Protein AF-A0A0B1SN40-F1 (afdb_monomer_lite)

pLDDT: mean 86.02, std 10.76, range [35.97, 96.56]

Radius of gyration: 34.81 Å; chains: 1; bounding box: 72×41×92 Å

Secondary structure (DSSP, 8-state):
----TTPPP-BTSSSB-SPPSS-----SS-TT----GGGGTEETTTTEESS-SS---EEE-TTT--EEEHHHHHHHHT-GGGG-GGG-HHHHHHHHHHHHTT-PPPPHHHHHHHHHHHH-HHHHHHHHHHHHHHHHHHHHHHHHHHHTT--S--HHHHHHHHHHHHHHHHHHTTS---

Foldseek 3Di:
DDDDPQDDDCACACVHNHHDPPDHDDDNDDPSDDDDLVNVQFAAPVRDHPPDPDPFDWDQDPPVRGIHGPCSVCVVVVNNVVVDPVPDPVVVVVVVCVVCVPPDDPDPVRVLVVLCVPPNNVVSVVVVVVVVVLVVLVVVLVVVCVVVVPPDDDPVSVVVSVVVVVVVVVVVVVPPDD

InterPro domains:
  IPR011011 Zinc finger, FYVE/PHD-type [SSF57903] (29-73)
  IPR013083 Zinc finger, RING/FYVE/PHD-type [G3DSA:3.30.40.10] (37-109)
  IPR040204 E3 ubiquitin-protein ligase UBR7 [PTHR13513] (3-72)

Structure (mmCIF, N/CA/C/O backbone):
data_AF-A0A0B1SN40-F1
#
_entry.id   AF-A0A0B1SN40-F1
#
loop_
_atom_site.group_PDB
_atom_site.id
_atom_site.type_symbol
_atom_site.label_atom_id
_atom_site.label_alt_id
_atom_site.label_comp_id
_atom_site.label_asym_id
_atom_site.label_entity_id
_atom_site.label_seq_id
_atom_site.pdbx_PDB_ins_code
_atom_site.Cartn_x
_atom_site.Cartn_y
_atom_site.Cartn_z
_atom_site.occupancy
_atom_site.B_iso_or_equiv
_atom_site.auth_seq_id
_atom_site.auth_comp_id
_atom_site.auth_asym_id
_atom_site.auth_atom_id
_atom_site.pdbx_PDB_model_num
ATOM 1 N N . LEU A 1 1 ? 23.550 9.547 -16.182 1.00 45.66 1 LEU A N 1
ATOM 2 C CA . LEU A 1 1 ? 23.534 8.940 -17.536 1.00 45.66 1 LEU A CA 1
ATOM 3 C C . LEU A 1 1 ? 23.735 7.441 -17.392 1.00 45.66 1 LEU A C 1
ATOM 5 O O . LEU A 1 1 ? 24.836 7.011 -17.063 1.00 45.66 1 LEU A O 1
ATOM 9 N N . ALA A 1 2 ? 22.665 6.661 -17.547 1.00 51.97 2 ALA A N 1
ATOM 10 C CA . ALA A 1 2 ? 22.753 5.207 -17.505 1.00 51.97 2 ALA A CA 1
ATOM 11 C C . ALA A 1 2 ? 23.696 4.712 -18.607 1.00 51.97 2 ALA A C 1
ATOM 13 O O . ALA A 1 2 ? 23.505 5.025 -19.782 1.00 51.97 2 ALA A O 1
ATOM 14 N N . LYS A 1 3 ? 24.737 3.969 -18.228 1.00 60.66 3 LYS A N 1
ATOM 15 C CA . LYS A 1 3 ? 25.633 3.333 -19.193 1.00 60.66 3 LYS A CA 1
ATOM 16 C C . LYS A 1 3 ? 24.901 2.132 -19.785 1.00 60.66 3 LYS A C 1
ATOM 18 O O . LYS A 1 3 ? 24.692 1.154 -19.073 1.00 60.66 3 LYS A O 1
ATOM 23 N N . LYS A 1 4 ? 24.531 2.203 -21.066 1.00 72.06 4 LYS A N 1
ATOM 24 C CA . LYS A 1 4 ? 24.104 1.014 -21.810 1.00 72.06 4 LYS A CA 1
ATOM 25 C C . LYS A 1 4 ? 25.295 0.089 -22.005 1.00 72.06 4 LYS A C 1
ATOM 27 O O . LYS A 1 4 ? 26.310 0.527 -22.548 1.00 72.06 4 LYS A O 1
ATOM 32 N N . ARG A 1 5 ? 25.207 -1.158 -21.541 1.00 74.69 5 ARG A N 1
ATOM 33 C CA . ARG A 1 5 ? 26.370 -2.063 -21.465 1.00 74.69 5 ARG A CA 1
ATOM 34 C C . ARG A 1 5 ? 26.818 -2.557 -22.840 1.00 74.69 5 ARG A C 1
ATOM 36 O O . ARG A 1 5 ? 27.999 -2.824 -23.024 1.00 74.69 5 ARG A O 1
ATOM 43 N N . ALA A 1 6 ? 25.891 -2.634 -23.794 1.00 79.06 6 ALA A N 1
ATOM 44 C CA . ALA A 1 6 ? 26.128 -3.131 -25.151 1.00 79.06 6 ALA A 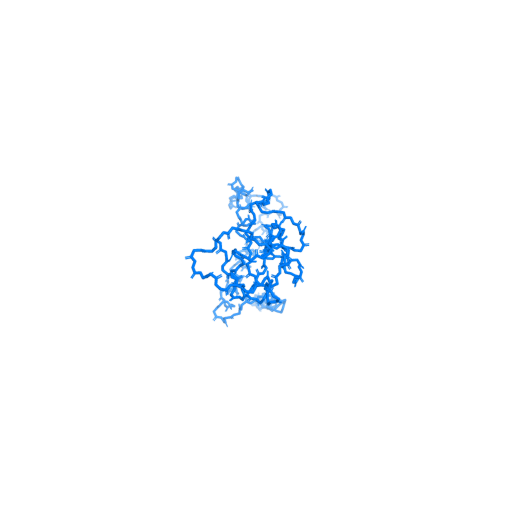CA 1
ATOM 45 C C . ALA A 1 6 ? 26.132 -2.029 -26.233 1.00 79.06 6 ALA A C 1
ATOM 47 O O . ALA A 1 6 ? 26.055 -2.331 -27.418 1.00 79.06 6 ALA A O 1
ATOM 48 N N . CYS A 1 7 ? 26.211 -0.748 -25.855 1.00 84.75 7 CYS A N 1
ATOM 49 C CA . CYS A 1 7 ? 26.265 0.352 -26.820 1.00 84.75 7 CYS A CA 1
ATOM 50 C C . CYS A 1 7 ? 27.720 0.725 -27.132 1.00 84.75 7 CYS A C 1
ATOM 52 O O . CYS A 1 7 ? 28.474 1.086 -26.225 1.00 84.75 7 CYS A O 1
ATOM 54 N N . ARG A 1 8 ? 28.120 0.687 -28.409 1.00 88.38 8 ARG A N 1
ATOM 55 C CA . ARG A 1 8 ? 29.437 1.182 -28.846 1.00 88.38 8 ARG A CA 1
ATOM 56 C C . ARG A 1 8 ? 29.333 2.613 -29.365 1.00 88.38 8 ARG A C 1
ATOM 58 O O . ARG A 1 8 ? 28.326 3.023 -29.932 1.00 88.38 8 ARG A O 1
ATOM 65 N N . CYS A 1 9 ? 30.401 3.380 -29.177 1.00 87.75 9 CYS A N 1
ATOM 66 C CA . CYS A 1 9 ? 30.467 4.778 -29.591 1.00 87.75 9 CYS A CA 1
ATOM 67 C C . CYS A 1 9 ? 30.384 4.926 -31.119 1.00 87.75 9 CYS A C 1
ATOM 69 O O . CYS A 1 9 ? 31.239 4.391 -31.828 1.00 87.75 9 CYS A O 1
ATOM 71 N N . ASP A 1 10 ? 29.414 5.718 -31.579 1.00 90.62 10 ASP A N 1
ATOM 72 C CA . ASP A 1 10 ? 29.228 6.085 -32.986 1.00 90.62 10 ASP A CA 1
ATOM 73 C C . ASP A 1 10 ? 29.864 7.426 -33.384 1.00 90.62 10 ASP A C 1
ATOM 75 O O . ASP A 1 10 ? 29.749 7.841 -34.534 1.00 90.62 10 ASP A O 1
ATOM 79 N N . CYS A 1 11 ? 30.521 8.142 -32.467 1.00 91.44 11 CYS A N 1
ATOM 80 C CA . CYS A 1 11 ? 31.184 9.397 -32.823 1.00 91.44 11 CYS A CA 1
ATOM 81 C C . CYS A 1 11 ? 32.161 9.157 -33.985 1.00 91.44 11 CYS A C 1
ATOM 83 O O . CYS A 1 11 ? 32.989 8.251 -33.925 1.00 91.44 11 CYS A O 1
ATOM 85 N N . GLY A 1 12 ? 32.068 9.975 -35.026 1.00 89.44 12 GLY A N 1
ATOM 86 C CA . GLY A 1 12 ? 32.944 9.965 -36.189 1.00 89.44 12 GLY A CA 1
ATOM 87 C C . GLY A 1 12 ? 32.491 9.021 -37.297 1.00 89.44 12 GLY A C 1
ATOM 88 O O . GLY A 1 12 ? 33.131 9.005 -38.344 1.00 89.44 12 GLY A O 1
ATOM 89 N N . ASN A 1 13 ? 31.404 8.268 -37.106 1.00 91.19 13 ASN A N 1
ATOM 90 C CA . ASN A 1 13 ? 30.839 7.426 -38.155 1.00 91.19 13 ASN A CA 1
ATOM 91 C C . ASN A 1 13 ? 29.754 8.160 -38.965 1.00 91.19 13 ASN A C 1
ATOM 93 O O . ASN A 1 13 ? 29.470 9.343 -38.757 1.00 91.19 13 ASN A O 1
ATOM 97 N N . SER A 1 14 ? 29.132 7.458 -39.917 1.00 91.56 14 SER A N 1
ATOM 98 C CA . SER A 1 14 ? 28.121 8.051 -40.805 1.00 91.56 14 SER A CA 1
ATOM 99 C C . SER A 1 14 ? 26.847 8.504 -40.080 1.00 91.56 14 SER A C 1
ATOM 101 O O . SER A 1 14 ? 26.162 9.405 -40.567 1.00 91.56 14 SER A O 1
ATOM 103 N N . LYS A 1 15 ? 26.553 7.928 -38.906 1.00 87.44 15 LYS A N 1
ATOM 104 C CA . LYS A 1 15 ? 25.390 8.263 -38.081 1.00 87.44 15 LYS A CA 1
ATOM 105 C C . LYS A 1 15 ? 25.640 9.502 -37.219 1.00 87.44 15 LYS A C 1
ATOM 107 O O . LYS A 1 15 ? 24.742 10.330 -37.084 1.00 87.44 15 LYS A O 1
ATOM 112 N N . PHE A 1 16 ? 26.854 9.669 -36.686 1.00 88.00 16 PHE A N 1
ATOM 113 C CA . PHE A 1 16 ? 27.236 10.836 -35.885 1.00 88.00 16 PHE A CA 1
ATOM 114 C C . PHE A 1 16 ? 28.557 11.437 -36.373 1.00 88.00 16 PHE A C 1
ATOM 116 O O . PHE A 1 16 ? 29.641 10.975 -36.030 1.00 88.00 16 PHE A O 1
ATOM 123 N N . LYS A 1 17 ? 28.470 12.548 -37.113 1.00 85.25 17 LYS A N 1
ATOM 124 C CA . LYS A 1 17 ? 29.621 13.200 -37.769 1.00 85.25 17 LYS A CA 1
ATOM 125 C C . LYS A 1 17 ? 30.645 13.836 -36.815 1.00 85.25 17 LYS A C 1
ATOM 127 O O . LYS A 1 17 ? 31.704 14.272 -37.258 1.00 85.25 17 LYS A O 1
ATOM 132 N N . THR A 1 18 ? 30.348 13.925 -35.522 1.00 90.94 18 THR A N 1
ATOM 133 C CA . THR A 1 18 ? 31.251 14.511 -34.521 1.00 90.94 18 THR A CA 1
ATOM 134 C C . THR A 1 18 ? 32.480 13.629 -34.325 1.00 90.94 18 THR A C 1
ATOM 136 O O . THR A 1 18 ? 32.326 12.471 -33.953 1.00 90.94 18 THR A O 1
ATOM 139 N N . LYS A 1 19 ? 33.694 14.164 -34.519 1.00 89.88 19 LYS A N 1
ATOM 140 C CA . LYS A 1 19 ? 34.947 13.394 -34.407 1.00 89.88 19 LYS A CA 1
ATOM 141 C C . LYS A 1 19 ? 35.058 12.681 -33.047 1.00 89.88 19 LYS A C 1
ATOM 143 O O . LYS A 1 19 ? 34.875 13.303 -32.002 1.00 89.88 19 LYS A O 1
ATOM 148 N N . CYS A 1 20 ? 35.391 11.387 -33.056 1.00 89.81 20 CYS A N 1
ATOM 149 C CA . CYS A 1 20 ? 35.696 10.643 -31.832 1.00 89.81 20 CYS A CA 1
ATOM 150 C C . CYS A 1 20 ? 37.069 11.041 -31.279 1.00 89.81 20 CYS A C 1
ATOM 152 O O . CYS A 1 20 ? 38.041 11.106 -32.027 1.00 89.81 20 CYS A O 1
ATOM 154 N N . THR A 1 21 ? 37.166 11.251 -29.967 1.00 92.69 21 THR A N 1
ATOM 155 C CA . THR A 1 21 ? 38.438 11.527 -29.275 1.00 92.69 21 THR A CA 1
ATOM 156 C C . THR A 1 21 ? 39.084 10.281 -28.667 1.00 92.69 21 THR A C 1
ATOM 158 O O . THR A 1 21 ? 40.211 10.359 -28.191 1.00 92.69 21 THR A O 1
ATOM 161 N N . LEU A 1 22 ? 38.379 9.144 -28.657 1.00 89.25 22 LEU A N 1
ATOM 162 C CA . LEU A 1 22 ? 38.825 7.913 -27.995 1.00 89.25 22 LEU A CA 1
ATOM 163 C C . LEU A 1 22 ? 39.258 6.817 -28.975 1.00 89.25 22 LEU A C 1
ATOM 165 O O . LEU A 1 22 ? 40.097 5.996 -28.625 1.00 89.25 22 LEU A O 1
ATOM 169 N N . TYR A 1 23 ? 38.667 6.762 -30.172 1.00 84.88 23 TYR A N 1
ATOM 170 C CA . TYR A 1 23 ? 38.944 5.716 -31.159 1.00 84.88 23 TYR A CA 1
ATOM 171 C C . TYR A 1 23 ? 38.552 6.179 -32.565 1.00 84.88 23 TYR A C 1
ATOM 173 O O . TYR A 1 23 ? 37.385 6.501 -32.791 1.00 84.88 23 TYR A O 1
ATOM 181 N N . GLU A 1 24 ? 39.509 6.220 -33.492 1.00 84.44 24 GLU A N 1
ATOM 182 C CA . GLU A 1 24 ? 39.325 6.809 -34.828 1.00 84.44 24 GLU A CA 1
ATOM 183 C C . GLU A 1 24 ? 38.851 5.793 -35.887 1.00 84.44 24 GLU A C 1
ATOM 185 O O . GLU A 1 24 ? 38.071 6.160 -36.765 1.00 84.44 24 GLU A O 1
ATOM 190 N N . ASP A 1 25 ? 39.225 4.514 -35.765 1.00 87.69 25 ASP A N 1
ATOM 191 C CA . ASP A 1 25 ? 38.955 3.473 -36.773 1.00 87.69 25 ASP A CA 1
ATOM 192 C C . ASP A 1 25 ? 37.540 2.882 -36.669 1.00 87.69 25 ASP A C 1
ATOM 194 O O . ASP A 1 25 ? 37.334 1.759 -36.218 1.00 87.69 25 ASP A O 1
ATOM 198 N N . LYS A 1 26 ? 36.519 3.648 -37.056 1.00 87.25 26 LYS A N 1
ATOM 199 C CA . LYS A 1 26 ? 35.112 3.231 -36.950 1.00 87.25 26 LYS A CA 1
ATOM 200 C C . 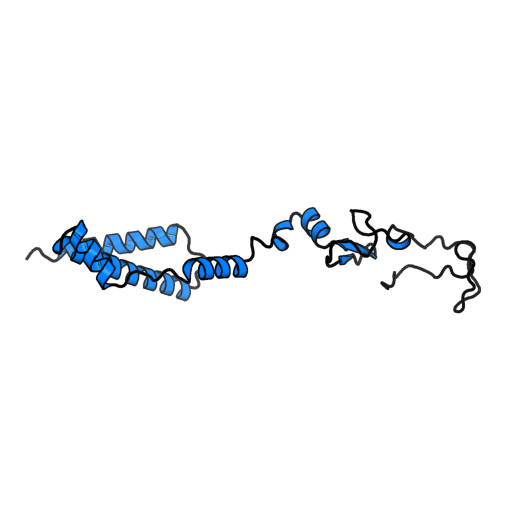LYS A 1 26 ? 34.583 2.579 -38.227 1.00 87.25 26 LYS A C 1
ATOM 202 O O . LYS A 1 26 ? 34.758 3.103 -39.323 1.00 87.25 26 LYS A O 1
ATOM 207 N N . GLU A 1 27 ? 33.790 1.525 -38.051 1.00 89.88 27 GLU A N 1
ATOM 208 C CA . GLU A 1 27 ? 32.826 1.090 -39.065 1.00 89.88 27 GLU A CA 1
ATOM 209 C C . GLU A 1 27 ? 31.847 2.228 -39.391 1.00 89.88 27 GLU A C 1
ATOM 211 O O . GLU A 1 27 ? 31.448 2.998 -38.508 1.00 89.88 27 GLU A O 1
ATOM 216 N N . ALA A 1 28 ? 31.417 2.325 -40.654 1.00 89.38 28 ALA A N 1
ATOM 217 C CA . ALA A 1 28 ? 30.528 3.398 -41.101 1.00 89.38 28 ALA A CA 1
ATOM 218 C C . ALA A 1 28 ? 29.199 3.414 -40.332 1.00 89.38 28 ALA A C 1
ATOM 220 O O . ALA A 1 28 ? 28.664 4.490 -40.057 1.00 89.38 28 ALA A O 1
ATOM 221 N N . VAL A 1 29 ? 28.680 2.238 -39.974 1.00 89.88 29 VAL A N 1
ATOM 222 C CA . VAL A 1 29 ? 27.459 2.043 -39.189 1.00 89.88 29 VAL A CA 1
ATOM 223 C C . VAL A 1 29 ? 27.712 0.941 -38.170 1.00 89.88 29 VAL A C 1
ATOM 225 O O . VAL A 1 29 ? 28.275 -0.097 -38.504 1.00 89.88 29 VAL A O 1
ATOM 228 N N . ASN A 1 30 ? 27.255 1.140 -36.937 1.00 89.12 30 ASN A N 1
ATOM 229 C CA . ASN A 1 30 ? 27.295 0.103 -35.920 1.00 89.12 30 ASN A CA 1
ATOM 230 C C . ASN A 1 30 ? 26.004 -0.727 -35.936 1.00 89.12 30 ASN A C 1
ATOM 232 O O . ASN A 1 30 ? 24.983 -0.320 -35.382 1.00 89.12 30 ASN A O 1
ATOM 236 N N . THR A 1 31 ? 26.056 -1.896 -36.569 1.00 90.19 31 THR A N 1
ATOM 237 C CA . THR A 1 31 ? 24.918 -2.823 -36.670 1.00 90.19 31 THR A CA 1
ATOM 238 C C . THR A 1 31 ? 24.578 -3.519 -35.352 1.00 90.19 31 THR A C 1
ATOM 240 O O . THR A 1 31 ? 23.504 -4.098 -35.239 1.00 90.19 31 THR A O 1
ATOM 243 N N . GLU A 1 32 ? 25.469 -3.472 -34.358 1.00 88.06 32 GLU A N 1
ATOM 244 C CA . GLU A 1 32 ? 25.238 -4.061 -33.034 1.00 88.06 32 GLU A CA 1
ATOM 245 C C . GLU A 1 32 ? 24.516 -3.100 -32.077 1.00 88.06 32 GLU A C 1
ATOM 247 O O . GLU A 1 32 ? 23.976 -3.528 -31.057 1.00 88.06 32 GLU A O 1
ATOM 252 N N . ASN A 1 33 ? 24.476 -1.800 -32.390 1.00 87.81 33 ASN A N 1
ATOM 253 C CA . ASN A 1 33 ? 23.771 -0.831 -31.558 1.00 87.81 33 ASN A CA 1
ATOM 254 C C . ASN A 1 33 ? 22.253 -0.926 -31.759 1.00 87.81 33 ASN A C 1
ATOM 256 O O . ASN A 1 33 ? 21.736 -0.702 -32.853 1.00 87.81 33 ASN A O 1
ATOM 260 N N . ALA A 1 34 ? 21.524 -1.142 -30.663 1.00 84.38 34 ALA A N 1
ATOM 261 C CA . ALA A 1 34 ? 20.068 -1.043 -30.625 1.00 84.38 34 ALA A CA 1
ATOM 262 C C . ALA A 1 34 ? 19.632 0.328 -30.090 1.00 84.38 34 ALA A C 1
ATOM 264 O O . ALA A 1 34 ? 19.870 0.650 -28.924 1.00 84.38 34 ALA A O 1
ATOM 265 N N . TYR A 1 35 ? 18.955 1.122 -30.924 1.00 84.88 35 TYR A N 1
ATOM 266 C CA . TYR A 1 35 ? 18.440 2.443 -30.554 1.00 84.88 35 TYR A CA 1
ATOM 267 C C . TYR A 1 35 ? 16.952 2.347 -30.214 1.00 84.88 35 TYR A C 1
ATOM 269 O O . TYR A 1 35 ? 16.109 2.427 -31.100 1.00 84.88 35 TYR A O 1
ATOM 277 N N . ASN A 1 36 ? 16.640 2.120 -28.939 1.00 82.94 36 ASN A N 1
ATOM 278 C CA . ASN A 1 36 ? 15.266 2.122 -28.431 1.00 82.94 36 ASN A CA 1
ATOM 279 C C . ASN A 1 36 ? 14.759 3.546 -28.127 1.00 82.94 36 ASN A C 1
ATOM 281 O O . ASN A 1 36 ? 15.479 4.526 -28.313 1.00 82.94 36 ASN A O 1
ATOM 285 N N . ASP A 1 37 ? 13.543 3.639 -27.596 1.00 87.50 37 ASP A N 1
ATOM 286 C CA . ASP A 1 37 ? 12.858 4.895 -27.269 1.00 87.50 37 ASP A CA 1
ATOM 287 C C . ASP A 1 37 ? 13.679 5.848 -26.386 1.00 87.50 37 ASP A C 1
ATOM 289 O O . ASP A 1 37 ? 13.695 7.057 -26.628 1.00 87.50 37 ASP A O 1
ATOM 293 N N . ASN A 1 38 ? 14.493 5.321 -25.465 1.00 84.75 38 ASN A N 1
ATOM 294 C CA . ASN A 1 38 ? 15.376 6.149 -24.634 1.00 84.75 38 ASN A CA 1
ATOM 295 C C . ASN A 1 38 ? 16.367 6.977 -25.453 1.00 84.75 38 ASN A C 1
ATOM 297 O O . ASN A 1 38 ? 16.772 8.051 -25.017 1.00 84.75 38 ASN A O 1
ATOM 301 N N . PHE A 1 39 ? 16.775 6.498 -26.634 1.00 83.81 39 PHE A N 1
ATOM 302 C CA . PHE A 1 39 ? 17.669 7.252 -27.516 1.00 83.81 39 PHE A CA 1
ATOM 303 C C . PHE A 1 39 ? 16.994 8.457 -28.165 1.00 83.81 39 PHE A C 1
ATOM 305 O O . PHE A 1 39 ? 17.690 9.403 -28.525 1.00 83.81 39 PHE A O 1
ATOM 312 N N . ILE A 1 40 ? 15.669 8.431 -28.310 1.00 86.88 40 ILE A N 1
ATOM 313 C CA . ILE A 1 40 ? 14.878 9.566 -28.799 1.00 86.88 40 ILE A CA 1
ATOM 314 C C . ILE A 1 40 ? 14.203 10.331 -27.653 1.00 86.88 40 ILE A C 1
ATOM 316 O O . ILE A 1 40 ? 13.368 11.195 -27.896 1.00 86.88 40 ILE A O 1
ATOM 320 N N . GLY A 1 41 ? 14.596 10.041 -26.407 1.00 88.19 41 GLY A N 1
ATOM 321 C CA . GLY A 1 41 ? 14.121 10.738 -25.218 1.00 88.19 41 GLY A CA 1
ATOM 322 C C . GLY A 1 41 ? 12.707 10.358 -24.795 1.00 88.19 41 GLY A C 1
ATOM 323 O O . GLY A 1 41 ? 12.074 11.157 -24.117 1.00 88.19 41 GLY A O 1
ATOM 324 N N . LEU A 1 42 ? 12.210 9.183 -25.187 1.00 90.62 42 LEU A N 1
ATOM 325 C CA . LEU A 1 42 ? 10.917 8.654 -24.759 1.00 90.62 42 LEU A CA 1
ATOM 326 C C . LEU A 1 42 ? 11.126 7.490 -23.797 1.00 90.62 42 LEU A C 1
ATOM 328 O O . LEU A 1 42 ? 11.959 6.623 -24.046 1.00 90.62 42 LEU A O 1
ATOM 332 N N . PHE A 1 43 ? 10.341 7.454 -22.726 1.00 90.25 43 PHE A N 1
ATOM 333 C CA . PHE A 1 43 ? 10.518 6.488 -21.650 1.00 90.25 43 PHE A CA 1
ATOM 334 C C . PHE A 1 43 ? 9.199 5.811 -21.275 1.00 90.25 43 PHE A C 1
ATOM 336 O O . PHE A 1 43 ? 8.104 6.318 -21.552 1.00 90.25 43 PHE A O 1
ATOM 343 N N . CYS A 1 44 ? 9.323 4.671 -20.593 1.00 90.69 44 CYS A N 1
ATOM 344 C CA . CYS A 1 44 ? 8.234 3.841 -20.099 1.00 90.69 44 CYS A CA 1
ATOM 345 C C . CYS A 1 44 ? 7.311 3.312 -21.220 1.00 90.69 44 CYS A C 1
ATOM 347 O O . CYS A 1 44 ? 7.497 3.545 -22.420 1.00 90.69 44 CYS A O 1
ATOM 349 N N . VAL A 1 45 ? 6.282 2.559 -20.830 1.00 88.94 45 VAL A N 1
ATOM 350 C CA . VAL A 1 45 ? 5.204 2.122 -21.727 1.00 88.94 45 VAL A CA 1
ATOM 351 C C . VAL A 1 45 ? 4.363 3.299 -22.225 1.00 88.94 45 VAL A C 1
ATOM 353 O O . VAL A 1 45 ? 3.815 3.229 -23.318 1.00 88.94 45 VAL A O 1
ATOM 356 N N . CYS A 1 46 ? 4.319 4.405 -21.476 1.00 89.12 46 CYS A N 1
ATOM 357 C CA . CYS A 1 46 ? 3.539 5.591 -21.825 1.00 89.12 46 CYS A CA 1
ATOM 358 C C . CYS A 1 46 ? 4.188 6.488 -22.893 1.00 89.12 46 CYS A C 1
ATOM 360 O O . CYS A 1 46 ? 3.555 7.448 -23.323 1.00 89.12 46 CYS A O 1
ATOM 362 N N . LYS A 1 47 ? 5.444 6.221 -23.289 1.00 90.38 47 LYS A N 1
ATOM 363 C CA . LYS A 1 47 ? 6.189 6.987 -24.308 1.00 90.38 47 LYS A CA 1
ATOM 364 C C . LYS A 1 47 ? 6.201 8.493 -24.042 1.00 90.38 47 LYS A C 1
ATOM 366 O O . LYS A 1 47 ? 6.006 9.294 -24.953 1.00 90.38 47 LYS A O 1
ATOM 371 N N . LYS A 1 48 ? 6.434 8.878 -22.785 1.00 88.44 48 LYS A N 1
ATOM 372 C CA . LYS A 1 48 ? 6.554 10.289 -22.385 1.00 88.44 48 LYS A CA 1
ATOM 373 C C . LYS A 1 48 ? 8.026 10.704 -22.295 1.00 88.44 48 LYS A C 1
ATOM 375 O O . LYS A 1 48 ? 8.866 9.855 -21.986 1.00 88.44 48 LYS A O 1
ATOM 380 N N . PRO A 1 49 ? 8.349 11.979 -22.562 1.00 88.56 49 PRO A N 1
ATOM 381 C CA . PRO A 1 49 ? 9.687 12.500 -22.342 1.00 88.56 49 PRO A CA 1
ATOM 382 C C . PRO A 1 49 ? 10.011 12.654 -20.853 1.00 88.56 49 PRO A C 1
ATOM 384 O O . PRO A 1 49 ? 9.112 12.729 -20.018 1.00 88.56 49 PRO A O 1
ATOM 387 N N . TYR A 1 50 ? 11.307 12.716 -20.540 1.00 77.38 50 TYR A N 1
ATOM 388 C CA . TYR A 1 50 ? 11.816 13.056 -19.210 1.00 77.38 50 TYR A CA 1
ATOM 389 C C . TYR A 1 50 ? 12.379 14.491 -19.207 1.00 77.38 50 TYR A C 1
ATOM 391 O O . TYR A 1 50 ? 13.138 14.821 -20.127 1.00 77.38 50 TYR A O 1
ATOM 399 N N . PRO A 1 51 ? 12.089 15.323 -18.186 1.00 76.94 51 PRO A N 1
ATOM 400 C CA . PRO A 1 51 ? 11.266 15.031 -17.005 1.00 76.94 51 PRO A CA 1
ATOM 401 C C . PRO A 1 51 ? 9.770 14.958 -17.341 1.00 76.94 51 PRO A C 1
ATOM 403 O O . PRO A 1 51 ? 9.287 15.716 -18.181 1.00 76.94 51 PRO A O 1
ATOM 406 N N . CYS A 1 52 ? 9.045 14.050 -16.688 1.00 71.94 52 CYS A N 1
ATOM 407 C CA . CYS A 1 52 ? 7.583 14.051 -16.706 1.00 71.94 52 CYS A CA 1
ATOM 408 C C . CYS A 1 52 ? 7.057 15.183 -15.802 1.00 71.94 52 CYS A C 1
ATOM 410 O O . CYS A 1 52 ? 7.765 15.627 -14.904 1.00 71.94 52 CYS A O 1
ATOM 412 N N . GLU A 1 53 ? 5.818 15.642 -16.011 1.00 72.88 53 GLU A N 1
ATOM 413 C CA . GLU A 1 53 ? 5.148 16.570 -15.078 1.00 72.88 53 GLU A CA 1
ATOM 414 C C . GLU A 1 53 ? 4.906 15.946 -13.694 1.00 72.88 53 GLU A C 1
ATOM 416 O O . GLU A 1 53 ? 4.763 16.663 -12.708 1.00 72.88 53 GLU A O 1
ATOM 421 N N . LEU A 1 54 ? 4.867 14.613 -13.624 1.00 68.31 54 LEU A N 1
ATOM 422 C CA . LEU A 1 54 ? 4.778 13.855 -12.383 1.00 68.31 54 LEU A CA 1
ATOM 423 C C . LEU A 1 54 ? 6.188 13.660 -11.814 1.00 68.31 54 LEU A C 1
ATOM 425 O O . LEU A 1 54 ? 7.059 13.118 -12.499 1.00 68.31 54 LEU A O 1
ATOM 429 N N . ASP A 1 55 ? 6.391 14.070 -10.560 1.00 74.12 55 ASP A N 1
ATOM 430 C CA . ASP A 1 55 ? 7.604 13.778 -9.786 1.00 74.12 55 ASP A CA 1
ATOM 431 C C . ASP A 1 55 ? 7.576 12.318 -9.312 1.00 74.12 55 ASP A C 1
ATOM 433 O O . ASP A 1 55 ? 7.369 12.002 -8.142 1.00 74.12 55 ASP A O 1
ATOM 437 N N . GLU A 1 56 ? 7.668 11.403 -10.275 1.00 82.00 56 GLU A N 1
ATOM 438 C CA . GLU A 1 56 ? 7.591 9.970 -10.039 1.00 82.00 56 GLU A CA 1
ATOM 439 C C . GLU A 1 56 ? 8.975 9.320 -10.126 1.00 82.00 56 GLU A C 1
ATOM 441 O O . GLU A 1 56 ? 9.765 9.572 -11.042 1.00 82.00 56 GLU A O 1
ATOM 446 N N . THR A 1 57 ? 9.254 8.403 -9.198 1.00 84.31 57 THR A N 1
ATOM 447 C CA . THR A 1 57 ? 10.466 7.580 -9.252 1.00 84.31 57 THR A CA 1
ATOM 448 C C . THR A 1 57 ? 10.425 6.641 -10.461 1.00 84.31 57 THR A C 1
ATOM 450 O O . THR A 1 57 ? 9.478 5.877 -10.652 1.00 84.31 57 THR A O 1
ATOM 453 N N . MET A 1 58 ? 11.491 6.654 -11.265 1.00 89.12 58 MET A N 1
ATOM 454 C CA . MET A 1 58 ? 11.654 5.746 -12.400 1.00 89.12 58 MET A CA 1
ATOM 455 C C . MET A 1 58 ? 12.700 4.666 -12.114 1.00 89.12 58 MET A C 1
ATOM 457 O O . MET A 1 58 ? 13.769 4.943 -11.571 1.00 89.12 58 MET A O 1
ATOM 461 N N . HIS A 1 59 ? 12.437 3.441 -12.570 1.00 90.00 59 HIS A N 1
ATOM 462 C CA . HIS A 1 59 ? 13.351 2.307 -12.447 1.00 90.00 59 HIS A CA 1
ATOM 463 C C . HIS A 1 59 ? 13.858 1.837 -13.808 1.00 90.00 59 HIS A C 1
ATOM 465 O O . HIS A 1 59 ? 13.089 1.676 -14.758 1.00 90.00 59 HIS A O 1
ATOM 471 N N . GLN A 1 60 ? 15.163 1.566 -13.893 1.00 90.19 60 GLN A N 1
ATOM 472 C CA . GLN A 1 60 ? 15.771 0.986 -15.085 1.00 90.19 60 GLN A CA 1
ATOM 473 C C . GLN A 1 60 ? 15.734 -0.546 -15.026 1.00 90.19 60 GLN A C 1
ATOM 475 O O . GLN A 1 60 ? 16.277 -1.159 -14.108 1.00 90.19 60 GLN A O 1
ATOM 480 N N . CYS A 1 61 ? 15.156 -1.181 -16.044 1.00 87.12 61 CYS A N 1
ATOM 481 C CA . CYS A 1 61 ? 15.215 -2.628 -16.199 1.00 87.12 61 CYS A CA 1
ATOM 482 C C . CYS A 1 61 ? 16.637 -3.068 -16.568 1.00 87.12 61 CYS A C 1
ATOM 484 O O . CYS A 1 61 ? 17.214 -2.591 -17.541 1.00 87.12 61 CYS A O 1
ATOM 486 N N . MET A 1 62 ? 17.189 -4.042 -15.847 1.00 86.62 62 MET A N 1
ATOM 487 C CA . MET A 1 62 ? 18.527 -4.577 -16.130 1.00 86.62 62 MET A CA 1
ATOM 488 C C . MET A 1 62 ? 18.628 -5.378 -17.440 1.00 86.62 62 MET A C 1
ATOM 490 O O . MET A 1 62 ? 19.730 -5.531 -17.957 1.00 86.62 62 MET A O 1
ATOM 494 N N . ALA A 1 63 ? 17.509 -5.893 -17.962 1.00 85.06 63 ALA A N 1
ATOM 495 C CA . ALA A 1 63 ? 17.488 -6.728 -19.164 1.00 85.06 63 ALA A CA 1
ATOM 496 C C . ALA A 1 63 ? 17.365 -5.902 -20.452 1.00 85.06 63 ALA A C 1
ATOM 498 O O . ALA A 1 63 ? 18.165 -6.071 -21.367 1.00 85.06 63 ALA A O 1
ATOM 499 N N . CYS A 1 64 ? 16.378 -5.003 -20.532 1.00 84.25 64 CYS A N 1
ATOM 500 C CA . CYS A 1 64 ? 16.180 -4.155 -21.714 1.00 84.25 64 CYS A CA 1
ATOM 501 C C . CYS A 1 64 ? 16.851 -2.776 -21.605 1.00 84.25 64 CYS A C 1
ATOM 503 O O . CYS A 1 64 ? 16.825 -2.009 -22.567 1.00 84.25 64 CYS A O 1
ATOM 505 N N . GLU A 1 65 ? 17.438 -2.453 -20.447 1.00 85.38 65 GLU A N 1
ATOM 506 C CA . GLU A 1 65 ? 18.057 -1.155 -20.144 1.00 85.38 65 GLU A CA 1
ATOM 507 C C . GLU A 1 65 ? 17.102 0.036 -20.351 1.00 85.38 65 GLU A C 1
ATOM 509 O O . GLU A 1 65 ? 17.544 1.173 -20.567 1.00 85.38 65 GLU A O 1
ATOM 514 N N . ASP A 1 66 ? 15.794 -0.233 -20.273 1.00 87.19 66 ASP A N 1
ATOM 515 C CA . ASP A 1 66 ? 14.719 0.738 -20.437 1.00 87.19 66 ASP A CA 1
ATOM 516 C C . ASP A 1 66 ? 14.223 1.289 -19.092 1.00 87.19 66 ASP A C 1
ATOM 518 O O . ASP A 1 66 ? 14.335 0.606 -18.073 1.00 87.19 66 ASP A O 1
ATOM 522 N N . TRP A 1 67 ? 13.724 2.525 -19.076 1.00 89.44 67 TRP A N 1
ATOM 523 C CA . TRP A 1 67 ? 13.263 3.210 -17.867 1.00 89.44 67 TRP A CA 1
ATOM 524 C C . TRP A 1 67 ? 11.746 3.196 -17.795 1.00 89.44 67 TRP A C 1
ATOM 526 O O . TRP A 1 67 ? 11.075 3.534 -18.766 1.00 89.44 67 TRP A O 1
ATOM 536 N N . PHE A 1 68 ? 11.204 2.855 -16.632 1.00 90.94 68 PHE A N 1
ATOM 537 C CA . PHE A 1 68 ? 9.766 2.761 -16.413 1.00 90.94 68 PHE A CA 1
ATOM 538 C C . PHE A 1 68 ? 9.356 3.541 -15.169 1.00 90.94 68 PHE A C 1
ATOM 540 O O . PHE A 1 68 ? 10.063 3.507 -14.164 1.00 90.94 68 PHE A O 1
ATOM 547 N N . HIS A 1 69 ? 8.203 4.204 -15.245 1.00 90.69 69 HIS A N 1
ATOM 548 C CA . HIS A 1 69 ? 7.465 4.682 -14.080 1.00 90.69 69 HIS A CA 1
ATOM 549 C C . HIS A 1 69 ? 7.157 3.510 -13.144 1.00 90.69 69 HIS A C 1
ATOM 551 O O . HIS A 1 69 ? 6.798 2.425 -13.617 1.00 90.69 69 HIS A O 1
ATOM 557 N N . LEU A 1 70 ? 7.332 3.715 -11.839 1.00 89.12 70 LEU A N 1
ATOM 558 C CA . LEU A 1 70 ? 7.091 2.682 -10.839 1.00 89.12 70 LEU A CA 1
ATOM 559 C C . LEU A 1 70 ? 5.610 2.268 -10.810 1.00 89.12 70 LEU A C 1
ATOM 561 O O . LEU A 1 70 ? 5.314 1.074 -10.791 1.00 89.12 70 LEU A O 1
ATOM 565 N N . SER A 1 71 ? 4.695 3.231 -10.934 1.00 89.56 71 SER A N 1
ATOM 566 C CA . SER A 1 71 ? 3.251 3.008 -11.071 1.00 89.56 71 SER A CA 1
ATOM 567 C C . SER A 1 71 ? 2.915 2.086 -12.239 1.00 89.56 71 SER A C 1
ATOM 569 O O . SER A 1 71 ? 2.270 1.059 -12.054 1.00 89.56 71 SER A O 1
ATOM 571 N N . ALA A 1 72 ? 3.453 2.372 -13.426 1.00 90.12 72 ALA A N 1
ATOM 572 C CA . ALA A 1 72 ? 3.230 1.556 -14.617 1.00 90.12 72 ALA A CA 1
ATOM 573 C C . ALA A 1 72 ? 3.794 0.128 -14.488 1.00 90.12 72 ALA A C 1
ATOM 575 O O . ALA A 1 72 ? 3.327 -0.790 -15.168 1.00 90.12 72 ALA A O 1
ATOM 576 N N . LEU A 1 73 ? 4.825 -0.084 -13.658 1.00 91.31 73 LEU A N 1
ATOM 577 C CA . LEU A 1 73 ? 5.323 -1.427 -13.352 1.00 91.31 73 LEU A CA 1
ATOM 578 C C . LEU A 1 73 ? 4.369 -2.176 -12.420 1.00 91.31 73 LEU A C 1
ATOM 580 O O . LEU A 1 73 ? 4.076 -3.340 -12.692 1.00 91.31 73 LEU A O 1
ATOM 584 N N . TYR A 1 74 ? 3.891 -1.525 -11.358 1.00 91.19 74 TYR A N 1
ATOM 585 C CA . TYR A 1 74 ? 2.973 -2.136 -10.400 1.00 91.19 74 TYR A CA 1
ATOM 586 C C . TYR A 1 74 ? 1.604 -2.427 -11.002 1.00 91.19 74 TYR A C 1
ATOM 588 O O . TYR A 1 74 ? 1.131 -3.550 -10.862 1.00 91.19 74 TYR A O 1
ATOM 596 N N . GLU A 1 75 ? 1.024 -1.498 -11.761 1.00 90.62 75 GLU A N 1
ATOM 597 C CA . GLU A 1 75 ? -0.228 -1.714 -12.497 1.00 90.62 75 GLU A CA 1
ATOM 598 C C . GLU A 1 75 ? -0.111 -2.944 -13.409 1.00 90.62 75 GLU A C 1
ATOM 600 O O . GLU A 1 75 ? -0.915 -3.873 -13.357 1.00 90.62 75 GLU A O 1
ATOM 605 N N . ARG A 1 76 ? 0.975 -3.034 -14.187 1.00 89.88 76 ARG A N 1
ATOM 606 C CA . ARG A 1 76 ? 1.192 -4.165 -15.100 1.00 89.88 76 ARG A CA 1
ATOM 607 C C . ARG A 1 76 ? 1.464 -5.491 -14.385 1.00 89.88 76 ARG A C 1
ATOM 609 O O . ARG A 1 76 ? 1.300 -6.547 -14.995 1.00 89.88 76 ARG A O 1
ATOM 616 N N . ALA A 1 77 ? 1.910 -5.444 -13.133 1.00 91.88 77 ALA A N 1
ATOM 617 C CA . ALA A 1 77 ? 2.081 -6.613 -12.280 1.00 91.88 77 ALA A CA 1
ATOM 618 C C . ALA A 1 77 ? 0.800 -6.986 -11.508 1.00 91.88 77 ALA A C 1
ATOM 620 O O . ALA A 1 77 ? 0.779 -8.044 -10.884 1.00 91.88 77 ALA A O 1
ATOM 621 N N . GLY A 1 78 ? -0.252 -6.157 -11.557 1.00 92.88 78 GLY A N 1
ATOM 622 C CA . GLY A 1 78 ? -1.444 -6.314 -10.721 1.00 92.88 78 GLY A CA 1
ATOM 623 C C . GLY A 1 78 ? -1.183 -6.007 -9.243 1.00 92.88 78 GLY A C 1
ATOM 624 O O . GLY A 1 78 ? -1.826 -6.582 -8.372 1.00 92.88 78 GLY A O 1
ATOM 625 N N . CYS A 1 79 ? -0.206 -5.142 -8.962 1.00 92.38 79 CYS A N 1
ATOM 626 C CA . CYS A 1 79 ? 0.242 -4.782 -7.619 1.00 92.38 79 CYS A CA 1
ATOM 627 C C . CYS A 1 79 ? 0.039 -3.291 -7.303 1.00 92.38 79 CYS A C 1
ATOM 629 O O . CYS A 1 79 ? 0.833 -2.695 -6.579 1.00 92.38 79 CYS A O 1
ATOM 631 N N . GLU A 1 80 ? -0.995 -2.678 -7.877 1.00 88.38 80 GLU A N 1
ATOM 632 C CA . GLU A 1 80 ? -1.348 -1.263 -7.679 1.00 88.38 80 GLU A CA 1
ATOM 633 C C . GLU A 1 80 ? -1.569 -0.878 -6.208 1.00 88.38 80 GLU A C 1
ATOM 635 O O . GLU A 1 80 ? -1.251 0.241 -5.822 1.00 88.38 80 GLU A O 1
ATOM 640 N N . PHE A 1 81 ? -1.972 -1.829 -5.364 1.00 87.06 81 PHE A N 1
ATOM 641 C CA . PHE A 1 81 ? -2.130 -1.635 -3.920 1.00 87.06 81 PHE A CA 1
ATOM 642 C C . PHE A 1 81 ? -0.842 -1.190 -3.199 1.00 87.06 81 PHE A C 1
ATOM 644 O O . PHE A 1 81 ? -0.919 -0.567 -2.151 1.00 87.06 81 PHE A O 1
ATOM 651 N N . PHE A 1 82 ? 0.357 -1.448 -3.743 1.00 85.06 82 PHE A N 1
ATOM 652 C CA . PHE A 1 82 ? 1.608 -0.985 -3.114 1.00 85.06 82 PHE A CA 1
ATOM 653 C C . PHE A 1 82 ? 1.841 0.526 -3.208 1.00 85.06 82 PHE A C 1
ATOM 655 O O . PHE A 1 82 ? 2.739 1.039 -2.541 1.00 85.06 82 PHE A O 1
ATOM 662 N N . ILE A 1 83 ? 1.113 1.221 -4.080 1.00 84.19 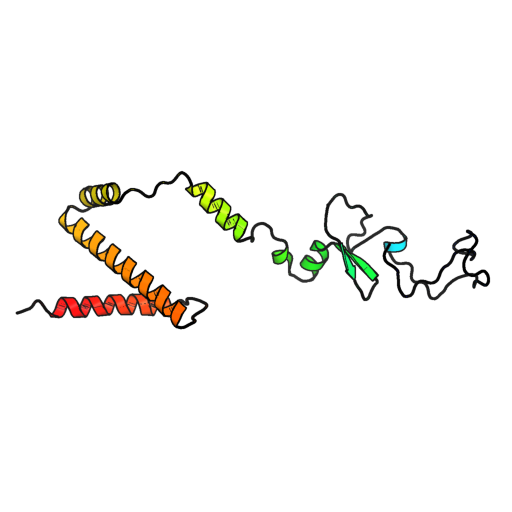83 ILE A N 1
ATOM 663 C CA . ILE A 1 83 ? 1.213 2.677 -4.252 1.00 84.19 83 ILE A CA 1
ATOM 664 C C . ILE A 1 83 ? -0.082 3.390 -3.875 1.00 84.19 83 ILE A C 1
ATOM 666 O O . ILE A 1 83 ? -0.194 4.594 -4.102 1.00 84.19 83 ILE A O 1
ATOM 670 N N . ASP A 1 84 ? -1.046 2.653 -3.329 1.00 83.69 84 ASP A N 1
ATOM 671 C CA . ASP A 1 84 ? -2.274 3.232 -2.821 1.00 83.69 84 ASP A CA 1
ATOM 672 C C . ASP A 1 84 ? -1.974 3.950 -1.504 1.00 83.69 84 ASP A C 1
ATOM 674 O O . ASP A 1 84 ? -1.591 3.335 -0.509 1.00 83.69 84 ASP A O 1
ATOM 678 N N . THR A 1 85 ? -2.101 5.274 -1.513 1.00 78.94 85 THR A N 1
ATOM 679 C CA . THR A 1 85 ? -1.900 6.089 -0.313 1.00 78.94 85 THR A CA 1
ATOM 680 C C . THR A 1 85 ? -3.039 5.934 0.687 1.00 78.94 85 THR A C 1
ATOM 682 O O . THR A 1 85 ? -2.843 6.246 1.857 1.00 78.94 85 THR A O 1
ATOM 685 N N . ASP A 1 86 ? -4.208 5.462 0.249 1.00 78.19 86 ASP A N 1
ATOM 686 C CA . ASP A 1 86 ? -5.378 5.300 1.111 1.00 78.19 86 ASP A CA 1
ATOM 687 C C . ASP A 1 86 ? -5.308 4.000 1.941 1.00 78.19 86 ASP A C 1
ATOM 689 O O . ASP A 1 86 ? -5.988 3.890 2.962 1.00 78.19 86 ASP A O 1
ATOM 693 N N . ASP A 1 87 ? -4.459 3.037 1.554 1.00 82.31 87 ASP A N 1
ATOM 694 C CA . ASP A 1 87 ? -4.212 1.777 2.286 1.00 82.31 87 ASP A CA 1
ATOM 695 C C . ASP A 1 87 ? -3.038 1.882 3.287 1.00 82.31 87 ASP A C 1
ATOM 697 O O . ASP A 1 87 ? -2.529 0.891 3.817 1.00 82.31 87 ASP A O 1
ATOM 701 N N . ASP A 1 88 ? -2.574 3.101 3.572 1.00 87.69 88 ASP A N 1
ATOM 702 C CA . ASP A 1 88 ? -1.528 3.326 4.563 1.00 87.69 88 ASP A CA 1
ATOM 703 C C . ASP A 1 88 ? -2.106 3.314 5.992 1.00 87.69 88 ASP A C 1
ATOM 705 O O . ASP A 1 88 ? -2.879 4.185 6.407 1.00 87.69 88 ASP A O 1
ATOM 709 N N . ILE A 1 89 ? -1.707 2.307 6.778 1.00 86.94 89 ILE A N 1
ATOM 710 C CA . ILE A 1 89 ? -2.157 2.124 8.168 1.00 86.94 89 ILE A CA 1
ATOM 711 C C . ILE A 1 89 ? -1.798 3.334 9.039 1.00 86.94 89 ILE A C 1
ATOM 713 O O . ILE A 1 89 ? -2.544 3.657 9.972 1.00 86.94 89 ILE A O 1
ATOM 717 N N . GLU A 1 90 ? -0.671 4.000 8.777 1.00 86.56 90 GLU A N 1
ATOM 718 C CA . GLU A 1 90 ? -0.241 5.152 9.570 1.00 86.56 90 GLU A CA 1
ATOM 719 C C . GLU A 1 90 ? -1.161 6.353 9.323 1.00 86.56 90 GLU A C 1
ATOM 721 O O . GLU A 1 90 ? -1.628 6.962 10.290 1.00 86.56 90 GLU A O 1
ATOM 726 N N . LEU A 1 91 ? -1.496 6.645 8.060 1.00 86.44 91 LEU A N 1
ATOM 727 C CA . LEU A 1 91 ? -2.473 7.666 7.677 1.00 86.44 91 LEU A CA 1
ATOM 728 C C . LEU A 1 91 ? -3.854 7.354 8.255 1.00 86.44 91 LEU A C 1
ATOM 730 O O . LEU A 1 91 ? -4.428 8.209 8.933 1.00 86.44 91 LEU A O 1
ATOM 734 N N . PHE A 1 92 ? -4.349 6.123 8.093 1.00 86.62 92 PHE A N 1
ATOM 735 C CA . PHE A 1 92 ? -5.636 5.707 8.658 1.00 86.62 92 PHE A CA 1
ATOM 736 C C . PHE A 1 92 ? -5.689 5.894 10.182 1.00 86.62 92 PHE A C 1
ATOM 738 O O . PHE A 1 92 ? -6.653 6.437 10.729 1.00 86.62 92 PHE A O 1
ATOM 745 N N . THR A 1 93 ? -4.643 5.459 10.890 1.00 88.12 93 THR A N 1
ATOM 746 C CA . THR A 1 93 ? -4.572 5.559 12.354 1.00 88.12 93 THR A CA 1
ATOM 747 C C . THR A 1 93 ? -4.525 7.017 12.796 1.00 88.12 93 THR A C 1
ATOM 749 O O . THR A 1 93 ? -5.271 7.413 13.693 1.00 88.12 93 THR A O 1
ATOM 752 N N . LYS A 1 94 ? -3.686 7.828 12.145 1.00 89.19 94 LYS A N 1
ATOM 753 C CA . LYS A 1 94 ? -3.552 9.256 12.431 1.00 89.19 94 LYS A CA 1
ATOM 754 C C . LYS A 1 94 ? -4.872 9.992 12.230 1.00 89.19 94 LYS A C 1
ATOM 756 O O . LYS A 1 94 ? -5.291 10.717 13.126 1.00 89.19 94 LYS A O 1
ATOM 761 N N . GLU A 1 95 ? -5.544 9.778 11.101 1.00 88.00 95 GLU A N 1
ATOM 762 C CA . GLU A 1 95 ? -6.821 10.431 10.818 1.00 88.00 95 GLU A CA 1
ATOM 763 C C . GLU A 1 95 ? -7.889 10.107 11.861 1.00 88.00 95 GLU A C 1
ATOM 765 O O . GLU A 1 95 ? -8.652 10.986 12.255 1.00 88.00 95 GLU A O 1
ATOM 770 N N . ASN A 1 96 ? -7.974 8.851 12.305 1.00 86.25 96 ASN A N 1
ATOM 771 C CA . ASN A 1 96 ? -8.945 8.465 13.325 1.00 86.25 96 ASN A CA 1
ATOM 772 C C . ASN A 1 96 ? -8.622 9.105 14.675 1.00 86.25 96 ASN A C 1
ATOM 774 O O . ASN A 1 96 ? -9.522 9.628 15.328 1.00 86.25 96 ASN A O 1
ATOM 778 N N . ILE A 1 97 ? -7.344 9.131 15.066 1.00 85.44 97 ILE A N 1
ATOM 779 C CA . ILE A 1 97 ? -6.911 9.813 16.289 1.00 85.44 97 ILE A CA 1
ATOM 780 C C . ILE A 1 97 ? -7.273 11.301 16.219 1.00 85.44 97 ILE A C 1
ATOM 782 O O . ILE A 1 97 ? -7.930 11.791 17.129 1.00 85.44 97 ILE A O 1
ATOM 786 N N . GLU A 1 98 ? -6.933 11.998 15.132 1.00 89.12 98 GLU A N 1
ATOM 787 C CA . GLU A 1 98 ? -7.249 13.423 14.942 1.00 89.12 98 GLU A CA 1
ATOM 788 C C . GLU A 1 98 ? -8.762 13.692 14.966 1.00 89.12 98 GLU A C 1
ATOM 790 O O . GLU A 1 98 ? -9.217 14.633 15.616 1.00 89.12 98 GLU A O 1
ATOM 795 N N . LYS A 1 99 ? -9.570 12.841 14.315 1.00 85.69 99 LYS A N 1
ATOM 796 C CA . LYS A 1 99 ? -11.041 12.950 14.337 1.00 85.69 99 LYS A CA 1
ATOM 797 C C . LYS A 1 99 ? -11.614 12.780 15.750 1.00 85.69 99 LYS A C 1
ATOM 799 O O . LYS A 1 99 ? -12.607 13.425 16.072 1.00 85.69 99 LYS A O 1
ATOM 804 N N . THR A 1 100 ? -10.980 11.957 16.586 1.00 82.38 100 THR A N 1
ATOM 805 C CA . THR A 1 100 ? -11.412 11.671 17.969 1.00 82.38 100 THR A CA 1
ATOM 806 C C . THR A 1 100 ? -10.699 12.505 19.041 1.00 82.38 100 THR A C 1
ATOM 808 O O . THR A 1 100 ? -11.030 12.392 20.216 1.00 82.38 100 THR A O 1
ATOM 811 N N . GLU A 1 101 ? -9.760 13.391 18.684 1.00 77.94 101 GLU A N 1
ATOM 812 C CA . GLU A 1 101 ? -8.900 14.108 19.647 1.00 77.94 101 GLU A CA 1
ATOM 813 C C . GLU A 1 101 ? -9.696 14.992 20.631 1.00 77.94 101 GLU A C 1
ATOM 815 O O . GLU A 1 101 ? -9.307 15.180 21.786 1.00 77.94 101 GLU A O 1
ATOM 820 N N . GLY A 1 102 ? -10.840 15.521 20.188 1.00 77.38 102 GLY A N 1
ATOM 821 C CA . GLY A 1 102 ? -11.760 16.306 21.017 1.00 77.38 102 GLY A CA 1
ATOM 822 C C . GLY A 1 102 ? -12.857 15.489 21.706 1.00 77.38 102 GLY A C 1
ATOM 823 O O . GLY A 1 102 ? -13.561 16.026 22.567 1.00 77.38 102 GLY A O 1
ATOM 824 N N . GLU A 1 103 ? -13.021 14.217 21.343 1.00 78.50 103 GLU A N 1
ATOM 825 C CA . GLU A 1 103 ? -14.014 13.324 21.929 1.00 78.50 103 GLU A CA 1
ATOM 826 C C . GLU A 1 103 ? -13.468 12.790 23.250 1.00 78.50 103 GLU A C 1
ATOM 828 O O . GLU A 1 103 ? -12.679 11.849 23.312 1.00 78.50 103 GLU A O 1
ATOM 833 N N . LYS A 1 104 ? -13.875 13.422 24.349 1.00 71.44 104 LYS A N 1
ATOM 834 C CA . LYS A 1 104 ? -13.645 12.830 25.663 1.00 71.44 104 LYS A CA 1
ATOM 835 C C . LYS A 1 104 ? -14.580 11.644 25.803 1.00 71.44 104 LYS A C 1
ATOM 837 O O . LYS A 1 104 ? -15.795 11.821 25.690 1.00 71.44 104 LYS A O 1
ATOM 842 N N . GLU A 1 105 ? -14.022 10.471 26.099 1.00 72.56 105 GLU A N 1
ATOM 843 C CA . GLU A 1 105 ? -14.836 9.389 26.642 1.00 72.56 105 GLU A CA 1
ATOM 844 C C . GLU A 1 105 ? -15.649 9.955 27.818 1.00 72.56 105 GLU A C 1
ATOM 846 O O . GLU A 1 105 ? -15.091 10.693 28.646 1.00 72.56 105 GLU A O 1
ATOM 851 N N . PRO A 1 106 ? -16.967 9.695 27.864 1.00 79.62 106 PRO A N 1
ATOM 852 C CA . PRO A 1 106 ? -17.775 10.109 28.995 1.00 79.62 106 PRO A CA 1
ATOM 853 C C . PRO A 1 106 ? -17.157 9.519 30.258 1.00 79.62 106 PRO A C 1
ATOM 855 O O . PRO A 1 106 ? -16.769 8.351 30.283 1.00 79.62 106 PRO A O 1
ATOM 858 N N . ASP A 1 107 ? -17.023 10.343 31.293 1.00 83.62 107 ASP A N 1
ATOM 859 C CA . ASP A 1 107 ? -16.456 9.869 32.544 1.00 83.62 107 ASP A CA 1
ATOM 860 C C . ASP A 1 107 ? -17.364 8.794 33.168 1.00 83.62 107 ASP A C 1
ATOM 862 O O . ASP A 1 107 ? -18.575 8.748 32.914 1.00 83.62 107 ASP A O 1
ATOM 866 N N . ASP A 1 108 ? -16.772 7.934 33.999 1.00 84.88 108 ASP A N 1
ATOM 867 C CA . ASP A 1 108 ? -17.468 6.810 34.629 1.00 84.88 108 ASP A CA 1
ATOM 868 C C . ASP A 1 108 ? -18.763 7.244 35.342 1.00 84.88 108 ASP A C 1
ATOM 870 O O . ASP A 1 108 ? -19.753 6.512 35.327 1.00 84.88 108 ASP A O 1
ATOM 874 N N . GLU A 1 109 ? -18.794 8.437 35.943 1.00 86.94 109 GLU A N 1
ATOM 875 C CA . GLU A 1 109 ? -19.957 8.950 36.667 1.00 86.94 109 GLU A CA 1
ATOM 876 C C . GLU A 1 109 ? -21.088 9.335 35.706 1.00 86.94 109 GLU A C 1
ATOM 878 O O . GLU A 1 109 ? -22.253 9.025 35.969 1.00 86.94 109 GLU A O 1
ATOM 883 N N . THR A 1 110 ? -20.761 9.934 34.558 1.00 89.25 110 THR A N 1
ATOM 884 C CA . THR A 1 110 ? -21.729 10.225 33.489 1.00 89.25 110 THR A CA 1
ATOM 885 C C . THR A 1 110 ? -22.379 8.943 32.964 1.00 89.25 110 THR A C 1
ATOM 887 O O . THR A 1 110 ? -23.609 8.869 32.900 1.00 89.25 110 THR A O 1
ATOM 890 N N . ILE A 1 111 ? -21.584 7.903 32.685 1.00 88.38 111 ILE A N 1
ATOM 891 C CA . ILE A 1 111 ? -22.090 6.604 32.206 1.00 88.38 111 ILE A CA 1
ATOM 892 C C . ILE A 1 111 ? -23.007 5.966 33.253 1.00 88.38 111 ILE A C 1
ATOM 894 O O . ILE A 1 111 ? -24.116 5.533 32.938 1.00 88.38 111 ILE A O 1
ATOM 898 N N . VAL A 1 112 ? -22.564 5.914 34.515 1.00 88.94 112 VAL A N 1
ATOM 899 C CA . VAL A 1 112 ? -23.347 5.336 35.617 1.00 88.94 112 VAL A CA 1
ATOM 900 C C . VAL A 1 112 ? -24.674 6.076 35.775 1.00 88.94 112 VAL A C 1
ATOM 902 O O . VAL A 1 112 ? -25.720 5.436 35.902 1.00 88.94 112 VAL A O 1
ATOM 905 N N . ASN A 1 113 ? -24.653 7.409 35.740 1.00 90.00 113 ASN A N 1
ATOM 906 C CA . ASN A 1 113 ? -25.849 8.228 35.899 1.00 90.00 113 ASN A CA 1
ATOM 907 C C . ASN A 1 113 ? -26.858 8.002 34.768 1.00 90.00 113 ASN A C 1
ATOM 909 O O . ASN A 1 113 ? -28.042 7.812 35.050 1.00 90.00 113 ASN A O 1
ATOM 913 N N . GLU A 1 114 ? -26.414 7.963 33.513 1.00 91.56 114 GLU A N 1
ATOM 914 C CA . GLU A 1 114 ? -27.281 7.688 32.361 1.00 91.56 114 GLU A CA 1
ATOM 915 C C . GLU A 1 114 ? -27.909 6.287 32.441 1.00 91.56 114 GLU A C 1
ATOM 917 O O . GLU A 1 114 ? -29.115 6.108 32.223 1.00 91.56 114 GLU A O 1
ATOM 922 N N . LEU A 1 115 ? -27.119 5.287 32.839 1.00 91.62 115 LEU A N 1
ATOM 923 C CA . LEU A 1 115 ? -27.585 3.911 32.992 1.00 91.62 115 LEU A CA 1
ATOM 924 C C . LEU A 1 115 ? -28.632 3.785 34.106 1.00 91.62 115 LEU A C 1
ATOM 926 O O . LEU A 1 115 ? -29.652 3.116 33.933 1.00 91.62 115 LEU A O 1
ATOM 930 N N . VAL A 1 116 ? -28.401 4.449 35.243 1.00 94.00 116 VAL A N 1
ATOM 931 C CA . VAL A 1 116 ? -29.340 4.483 36.374 1.00 94.00 116 VAL A CA 1
ATOM 932 C C . VAL A 1 116 ? -30.634 5.193 35.983 1.00 94.00 116 VAL A C 1
ATOM 934 O O . VAL A 1 116 ? -31.709 4.724 36.356 1.00 94.00 116 VAL A O 1
ATOM 937 N N . GLN A 1 117 ? -30.554 6.286 35.219 1.00 93.38 117 GLN A N 1
ATOM 938 C CA . GLN A 1 117 ? -31.734 6.998 34.717 1.00 93.38 117 GLN A CA 1
ATOM 939 C C . GLN A 1 117 ? -32.553 6.146 33.740 1.00 93.38 117 GLN A C 1
ATOM 941 O O . GLN A 1 117 ? -33.780 6.193 33.773 1.00 93.38 117 GLN A O 1
ATOM 946 N N . THR A 1 118 ? -31.887 5.347 32.905 1.00 93.94 118 THR A N 1
ATOM 947 C CA . THR A 1 118 ? -32.536 4.549 31.855 1.00 93.94 118 THR A CA 1
ATOM 948 C C . THR A 1 118 ? -33.102 3.225 32.373 1.00 93.94 118 THR A C 1
ATOM 950 O O . THR A 1 118 ? -34.223 2.855 32.033 1.00 93.94 118 THR A O 1
ATOM 953 N N . ALA A 1 119 ? -32.336 2.493 33.186 1.00 90.12 119 ALA A N 1
ATOM 954 C CA . ALA A 1 119 ? -32.653 1.120 33.591 1.00 90.12 119 ALA A CA 1
ATOM 955 C C . ALA A 1 119 ? -33.019 0.978 35.080 1.00 90.12 119 ALA A C 1
ATOM 957 O O . ALA A 1 119 ? -33.470 -0.084 35.508 1.00 90.12 119 ALA A O 1
ATOM 958 N N . GLY A 1 120 ? -32.840 2.031 35.880 1.00 93.25 120 GLY A N 1
ATOM 959 C CA . GLY A 1 120 ? -32.955 1.970 37.334 1.00 93.25 120 GLY A CA 1
ATOM 960 C C . GLY A 1 120 ? -31.683 1.444 38.005 1.00 93.25 120 GLY A C 1
ATOM 961 O O . GLY A 1 120 ? -30.840 0.786 37.393 1.00 93.25 120 GLY A O 1
ATOM 962 N N . ARG A 1 121 ? -31.534 1.744 39.302 1.00 92.19 121 ARG A N 1
ATOM 963 C CA . ARG A 1 121 ? -30.294 1.500 40.061 1.00 92.19 121 ARG A CA 1
ATOM 964 C C . ARG A 1 121 ? -29.872 0.031 40.070 1.00 92.19 121 ARG A C 1
ATOM 966 O O . ARG A 1 121 ? -28.713 -0.266 39.798 1.00 92.19 121 ARG A O 1
ATOM 973 N N . ASP A 1 122 ? -30.800 -0.876 40.361 1.00 92.50 122 ASP A N 1
ATOM 974 C CA . ASP A 1 122 ? -30.474 -2.297 40.508 1.00 92.50 122 ASP A CA 1
ATOM 975 C C . ASP A 1 122 ? -30.056 -2.918 39.174 1.00 92.50 122 ASP A C 1
ATOM 977 O O . ASP A 1 122 ? -29.047 -3.619 39.109 1.00 92.50 122 ASP A O 1
ATOM 981 N N . ALA A 1 123 ? -30.765 -2.613 38.085 1.00 91.12 123 ALA A N 1
ATOM 982 C CA . ALA A 1 123 ? -30.390 -3.090 36.757 1.00 91.12 123 ALA A CA 1
ATOM 983 C C . ALA A 1 123 ? -29.041 -2.505 36.310 1.00 91.12 123 ALA A C 1
ATOM 985 O O . ALA A 1 123 ? -28.194 -3.241 35.804 1.00 91.12 123 ALA A O 1
ATOM 986 N N . ALA A 1 124 ? -28.802 -1.213 36.562 1.00 92.56 124 ALA A N 1
ATOM 987 C CA . ALA A 1 124 ? -27.540 -0.559 36.228 1.00 92.56 124 ALA A CA 1
ATOM 988 C C . ALA A 1 124 ? -26.334 -1.226 36.915 1.00 92.56 124 ALA A C 1
ATOM 990 O O . ALA A 1 124 ? -25.315 -1.464 36.267 1.00 92.56 124 ALA A O 1
ATOM 991 N N . ILE A 1 125 ? -26.461 -1.608 38.193 1.00 91.44 125 ILE A N 1
ATOM 992 C CA . ILE A 1 125 ? -25.411 -2.334 38.930 1.00 91.44 125 ILE A CA 1
ATOM 993 C C . ILE A 1 125 ? -25.061 -3.657 38.235 1.00 91.44 125 ILE A C 1
ATOM 995 O O . ILE A 1 125 ? -23.881 -3.961 38.043 1.00 91.44 125 ILE A O 1
ATOM 999 N N . HIS A 1 126 ? -26.065 -4.440 37.831 1.00 90.75 126 HIS A N 1
ATOM 1000 C CA . HIS A 1 126 ? -25.841 -5.726 37.165 1.00 90.75 126 HIS A CA 1
ATOM 1001 C C . HIS A 1 126 ? -25.173 -5.555 35.798 1.00 90.75 126 HIS A C 1
ATOM 1003 O O . HIS A 1 126 ? -24.256 -6.308 35.466 1.00 90.75 126 HIS A O 1
ATOM 1009 N N . VAL A 1 127 ? -25.594 -4.550 35.024 1.00 91.81 127 VAL A N 1
ATOM 1010 C CA . VAL A 1 127 ? -25.004 -4.253 33.712 1.00 91.81 127 VAL A CA 1
ATOM 1011 C C . VAL A 1 127 ? -23.541 -3.840 33.856 1.00 91.81 127 VAL A C 1
ATOM 1013 O O . VAL A 1 127 ? -22.686 -4.422 33.193 1.00 91.81 127 VAL A O 1
ATOM 1016 N N . LEU A 1 128 ? -23.229 -2.904 34.757 1.00 90.88 128 LEU A N 1
ATOM 1017 C CA . LEU A 1 128 ? -21.855 -2.444 34.989 1.00 90.88 128 LEU A CA 1
ATOM 1018 C C . LEU A 1 128 ? -20.948 -3.576 35.478 1.00 90.88 128 LEU A C 1
ATOM 1020 O O . LEU A 1 128 ? -19.821 -3.721 35.001 1.00 90.88 128 LEU A O 1
ATOM 1024 N N . LYS A 1 129 ? -21.445 -4.420 36.391 1.00 90.50 129 LYS A N 1
ATOM 1025 C CA . LYS A 1 129 ? -20.716 -5.608 36.850 1.00 90.50 129 LYS A CA 1
ATOM 1026 C C . LYS A 1 129 ? -20.422 -6.552 35.681 1.00 90.50 129 LYS A C 1
ATOM 1028 O O . LYS A 1 129 ? -19.272 -6.942 35.493 1.00 90.50 129 LYS A O 1
ATOM 1033 N N . GLY A 1 130 ? -21.433 -6.860 34.867 1.00 90.94 130 GLY A N 1
ATOM 1034 C CA . GLY A 1 130 ? -21.288 -7.732 33.702 1.00 90.94 130 GLY A CA 1
ATOM 1035 C C . GLY A 1 130 ? -20.347 -7.168 32.634 1.00 90.94 130 GLY A C 1
ATOM 1036 O O . GLY A 1 130 ? -19.574 -7.923 32.045 1.00 90.94 130 GLY A O 1
ATOM 1037 N N . PHE A 1 131 ? -20.368 -5.853 32.408 1.00 90.69 131 PHE A N 1
ATOM 1038 C CA . PHE A 1 131 ? -19.466 -5.180 31.476 1.00 90.69 131 PHE A CA 1
ATOM 1039 C C . PHE A 1 131 ? -18.010 -5.238 31.949 1.00 90.69 131 PHE A C 1
ATOM 1041 O O . PHE A 1 131 ? -17.130 -5.626 31.183 1.00 90.69 131 PHE A O 1
ATOM 1048 N N . ASN A 1 132 ? -17.753 -4.922 33.221 1.00 90.62 132 ASN A N 1
ATOM 1049 C CA . ASN A 1 132 ? -16.408 -4.991 33.794 1.00 90.62 132 ASN A CA 1
ATOM 1050 C C . ASN A 1 132 ? -15.845 -6.417 33.776 1.00 90.62 132 ASN A C 1
ATOM 1052 O O . ASN A 1 132 ? -14.665 -6.623 33.485 1.00 90.62 132 ASN A O 1
ATOM 1056 N N . GLU A 1 133 ? -16.690 -7.412 34.034 1.00 93.19 133 GLU A N 1
ATOM 1057 C CA . GLU A 1 133 ? -16.304 -8.814 33.942 1.00 93.19 133 GLU A CA 1
ATOM 1058 C C . GLU A 1 133 ? -15.973 -9.226 32.500 1.00 93.19 133 GLU A C 1
ATOM 1060 O O . GLU A 1 133 ? -14.937 -9.848 32.257 1.00 93.19 133 GLU A O 1
ATOM 1065 N N . LEU A 1 134 ? -16.799 -8.820 31.529 1.00 94.19 134 LEU A N 1
ATOM 1066 C CA . LEU A 1 134 ? -16.533 -9.046 30.109 1.00 94.19 134 LEU A CA 1
ATOM 1067 C C . LEU A 1 134 ? -15.222 -8.380 29.669 1.00 94.19 134 LEU A C 1
ATOM 1069 O O . LEU A 1 134 ? -14.416 -9.024 29.001 1.00 94.19 134 LEU A O 1
ATOM 1073 N N . LYS A 1 135 ? -14.982 -7.131 30.085 1.00 94.25 135 LYS A N 1
ATOM 1074 C CA . LYS A 1 135 ? -13.748 -6.379 29.811 1.00 94.25 135 LYS A CA 1
ATOM 1075 C C . LYS A 1 135 ? -12.518 -7.125 30.328 1.00 94.25 135 LYS A C 1
ATOM 1077 O O . LYS A 1 135 ? -11.553 -7.301 29.585 1.00 94.25 135 LYS A O 1
ATOM 1082 N N . ARG A 1 136 ? -12.564 -7.614 31.573 1.00 93.88 136 ARG A N 1
ATOM 1083 C CA . ARG A 1 136 ? -11.478 -8.408 32.170 1.00 93.88 136 ARG A CA 1
ATOM 1084 C C . ARG A 1 136 ? -11.236 -9.702 31.391 1.00 93.88 136 ARG A C 1
ATOM 1086 O O . ARG A 1 136 ? -10.096 -9.986 31.034 1.00 93.88 136 ARG A O 1
ATOM 1093 N N . ASN A 1 137 ? -12.299 -10.454 31.106 1.00 94.81 137 ASN A N 1
ATOM 1094 C CA . ASN A 1 137 ? -12.214 -11.722 30.378 1.00 94.81 137 ASN A CA 1
ATOM 1095 C C . ASN A 1 137 ? -11.648 -11.530 28.965 1.00 94.81 137 ASN A C 1
ATOM 1097 O O . ASN A 1 137 ? -10.832 -12.331 28.519 1.00 94.81 137 ASN A O 1
ATOM 1101 N N . LEU A 1 138 ? -12.059 -10.469 28.265 1.00 96.25 138 LEU A N 1
ATOM 1102 C CA . LEU A 1 138 ? -11.570 -10.157 26.924 1.00 96.25 138 LEU A CA 1
ATOM 1103 C C . LEU A 1 138 ? -1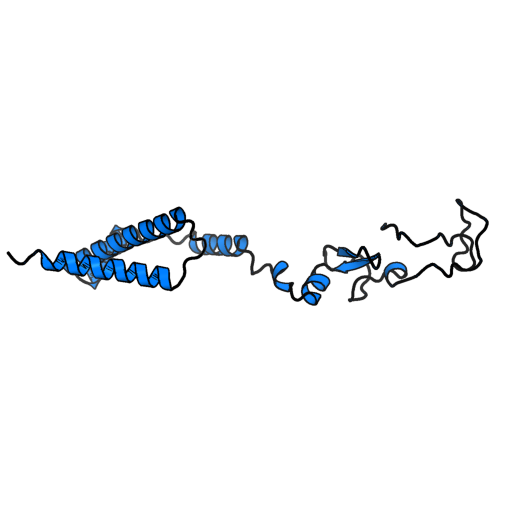0.075 -9.818 26.936 1.00 96.25 138 LEU A C 1
ATOM 1105 O O . LEU A 1 138 ? -9.324 -10.323 26.105 1.00 96.25 138 LEU A O 1
ATOM 1109 N N . HIS A 1 139 ? -9.635 -9.000 27.895 1.00 95.94 139 HIS A N 1
ATOM 1110 C CA . HIS A 1 139 ? -8.224 -8.645 28.037 1.00 95.94 139 HIS A CA 1
ATOM 1111 C C . HIS A 1 139 ? -7.353 -9.871 28.353 1.00 95.94 139 HIS A C 1
ATOM 1113 O O . HIS A 1 139 ? -6.243 -10.006 27.842 1.00 95.94 139 HIS A O 1
ATOM 1119 N N . GLU A 1 140 ? -7.849 -10.776 29.195 1.00 95.69 140 GLU A N 1
ATOM 1120 C CA . GLU A 1 140 ? -7.188 -12.043 29.506 1.00 95.69 140 GLU A CA 1
ATOM 1121 C C . GLU A 1 140 ? -7.103 -12.959 28.284 1.00 95.69 140 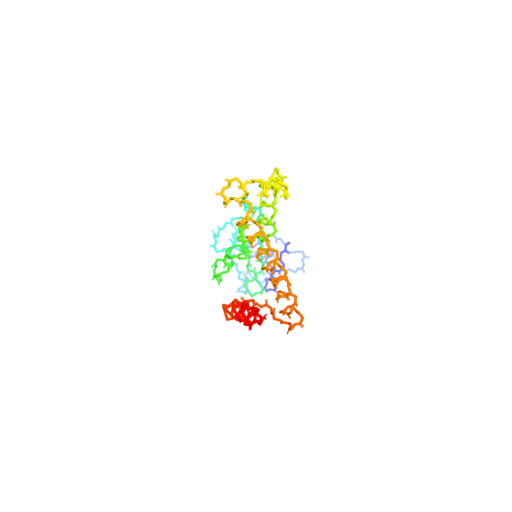GLU A C 1
ATOM 1123 O O . GLU A 1 140 ? -6.021 -13.442 27.972 1.00 95.69 140 GLU A O 1
ATOM 1128 N N . PHE A 1 141 ? -8.196 -13.112 27.537 1.00 96.56 141 PHE A N 1
ATOM 1129 C CA . PHE A 1 141 ? -8.219 -13.890 26.300 1.00 96.56 141 PHE A CA 1
ATOM 1130 C C . PHE A 1 141 ? -7.208 -13.381 25.261 1.00 96.56 141 PHE A C 1
ATOM 1132 O O . PHE A 1 141 ? -6.483 -14.179 24.670 1.00 96.56 141 PHE A O 1
ATOM 1139 N N . MET A 1 142 ? -7.125 -12.062 25.048 1.00 96.56 142 MET A N 1
ATOM 1140 C CA . MET A 1 142 ? -6.160 -11.493 24.099 1.00 96.56 142 MET A CA 1
ATOM 1141 C C . MET A 1 142 ? -4.715 -11.747 24.540 1.00 96.56 142 MET A C 1
ATOM 1143 O O . MET A 1 142 ? -3.879 -12.118 23.716 1.00 96.56 142 MET A O 1
ATOM 1147 N N . ARG A 1 143 ? -4.434 -11.616 25.843 1.00 95.62 143 ARG A N 1
ATOM 1148 C CA . ARG A 1 143 ? -3.120 -11.927 26.421 1.00 95.62 143 ARG A CA 1
ATOM 1149 C C . ARG A 1 143 ? -2.768 -13.409 26.259 1.00 95.62 143 ARG A C 1
ATOM 1151 O O . ARG A 1 143 ? -1.680 -13.709 25.785 1.00 95.62 143 ARG A O 1
ATOM 1158 N N . GLU A 1 144 ? -3.690 -14.317 26.585 1.00 95.88 144 GLU A N 1
ATOM 1159 C CA . GLU A 1 144 ? -3.512 -15.769 26.414 1.00 95.88 144 GLU A CA 1
ATOM 1160 C C . GLU A 1 144 ? -3.164 -16.107 24.954 1.00 95.88 144 GLU A C 1
ATOM 1162 O O . GLU A 1 144 ? -2.191 -16.808 24.690 1.00 95.88 144 GLU A O 1
ATOM 1167 N N . LYS A 1 145 ? -3.900 -15.553 23.980 1.00 96.50 145 LYS A N 1
ATOM 1168 C CA . LYS A 1 145 ? -3.637 -15.802 22.552 1.00 96.50 145 LYS A CA 1
ATOM 1169 C C . LYS A 1 145 ? -2.289 -15.257 22.091 1.00 96.50 145 LYS A C 1
ATOM 1171 O O . LYS A 1 145 ? -1.617 -15.899 21.283 1.00 96.50 145 LYS A O 1
ATOM 1176 N N . GLN A 1 146 ? -1.875 -14.110 22.623 1.00 94.81 146 GLN A N 1
ATOM 1177 C CA . GLN A 1 146 ? -0.555 -13.551 22.359 1.00 94.81 146 GLN A CA 1
ATOM 1178 C C . GLN A 1 146 ? 0.562 -14.443 22.926 1.00 94.81 146 GLN A C 1
ATOM 1180 O O . GLN A 1 146 ? 1.537 -14.711 22.226 1.00 94.81 146 GLN A O 1
ATOM 1185 N N . GLU A 1 147 ? 0.412 -14.934 24.158 1.00 95.94 147 GLU A N 1
ATOM 1186 C CA . GLU A 1 147 ? 1.368 -15.840 24.816 1.00 95.94 147 GLU A CA 1
ATOM 1187 C C . GLU A 1 147 ? 1.452 -17.210 24.120 1.00 95.94 147 GLU A C 1
ATOM 1189 O O . GLU A 1 147 ? 2.535 -17.783 24.007 1.00 95.94 147 GLU A O 1
ATOM 1194 N N . GLU A 1 148 ? 0.335 -17.706 23.582 1.00 95.44 148 GLU A N 1
ATOM 1195 C CA . GLU A 1 148 ? 0.269 -18.914 22.748 1.00 95.44 148 GLU A CA 1
ATOM 1196 C C . GLU A 1 148 ? 0.900 -18.730 21.350 1.00 95.44 148 GLU A C 1
ATOM 1198 O O . GLU A 1 148 ? 1.064 -19.705 20.615 1.00 95.44 148 GLU A O 1
ATOM 1203 N N . GLY A 1 149 ? 1.257 -17.500 20.959 1.00 94.94 149 GLY A N 1
ATOM 1204 C CA . GLY A 1 149 ? 1.830 -17.196 19.645 1.00 94.94 149 GLY A CA 1
ATOM 1205 C C . GLY A 1 149 ? 0.808 -17.183 18.503 1.00 94.94 149 GLY A C 1
ATOM 1206 O O . GLY A 1 149 ? 1.171 -17.362 17.338 1.00 94.94 149 GLY A O 1
ATOM 1207 N N . VAL A 1 150 ? -0.476 -16.979 18.807 1.00 94.31 150 VAL A N 1
ATOM 1208 C CA . VAL A 1 150 ? -1.541 -16.890 17.802 1.00 94.31 150 VAL A CA 1
ATOM 1209 C C . VAL A 1 150 ? -1.464 -15.537 17.094 1.00 94.31 150 VAL A C 1
ATOM 1211 O O . VAL A 1 150 ? -1.855 -14.511 17.641 1.00 94.31 150 VAL A O 1
ATOM 1214 N N . GLY A 1 151 ? -0.980 -15.538 15.850 1.00 88.88 151 GLY A N 1
ATOM 1215 C CA . GLY A 1 151 ? -0.814 -14.311 15.060 1.00 88.88 151 GLY A CA 1
ATOM 1216 C C . GLY A 1 151 ? -2.110 -13.719 14.493 1.00 88.88 151 GLY A C 1
ATOM 1217 O O . GLY A 1 151 ? -2.149 -12.532 14.187 1.00 88.88 151 GLY A O 1
ATOM 1218 N N . VAL A 1 152 ? -3.173 -14.520 14.343 1.00 94.06 152 VAL A N 1
ATOM 1219 C CA . VAL A 1 152 ? -4.463 -14.069 13.793 1.00 94.06 152 VAL A CA 1
ATOM 1220 C C . VAL A 1 152 ? -5.613 -14.641 14.618 1.00 94.06 152 VAL A C 1
ATOM 1222 O O . VAL A 1 152 ? -5.729 -15.856 14.797 1.00 94.06 152 VAL A O 1
ATOM 1225 N N . ILE A 1 153 ? -6.494 -13.766 15.106 1.00 95.62 153 ILE A N 1
ATOM 1226 C CA . ILE A 1 153 ? -7.710 -14.167 15.817 1.00 95.62 153 ILE A CA 1
ATOM 1227 C C . ILE A 1 153 ? -8.771 -14.601 14.799 1.00 95.62 153 ILE A C 1
ATOM 1229 O O . ILE A 1 153 ? -9.208 -13.812 13.967 1.00 95.62 153 ILE A O 1
ATOM 1233 N N . THR A 1 154 ? -9.190 -15.865 14.866 1.00 96.31 154 THR A N 1
ATOM 1234 C CA . THR A 1 154 ? -10.193 -16.454 13.973 1.00 96.31 154 THR A CA 1
ATOM 1235 C C . THR A 1 154 ? -11.586 -16.447 14.610 1.00 96.31 154 THR A C 1
ATOM 1237 O O . THR A 1 154 ? -11.744 -16.258 15.820 1.00 96.31 154 THR A O 1
ATOM 1240 N N . ALA A 1 155 ? -12.616 -16.722 13.805 1.00 96.44 155 ALA A N 1
ATOM 1241 C CA . ALA A 1 155 ? -13.994 -16.855 14.283 1.00 96.44 155 ALA A CA 1
ATOM 1242 C C . ALA A 1 155 ? -14.163 -17.961 15.349 1.00 96.44 155 ALA A C 1
ATOM 1244 O O . ALA A 1 155 ? -14.975 -17.823 16.266 1.00 96.44 155 ALA A O 1
ATOM 1245 N N . GLU A 1 156 ? -13.373 -19.035 15.274 1.00 95.88 156 GLU A N 1
ATOM 1246 C CA . GLU A 1 156 ? -13.381 -20.120 16.263 1.00 95.88 156 GLU A CA 1
ATOM 1247 C C . GLU A 1 156 ? -12.876 -19.641 17.630 1.00 95.88 156 GLU A C 1
ATOM 1249 O O . GLU A 1 156 ? -13.468 -19.966 18.664 1.00 95.88 156 GLU A O 1
ATOM 1254 N N . HIS A 1 157 ? -11.835 -18.801 17.656 1.00 96.38 157 HIS A N 1
ATOM 1255 C CA . HIS A 1 157 ? -11.334 -18.217 18.901 1.00 96.38 157 HIS A CA 1
ATOM 1256 C C . HIS A 1 157 ? -12.399 -17.342 19.576 1.00 96.38 157 HIS A C 1
ATOM 1258 O O . HIS A 1 157 ? -12.622 -17.462 20.778 1.00 96.38 157 HIS A O 1
ATOM 1264 N N . ILE A 1 158 ? -13.117 -16.525 18.805 1.00 96.00 158 ILE A N 1
ATOM 1265 C CA . ILE A 1 158 ? -14.207 -15.694 19.336 1.00 96.00 158 ILE A CA 1
ATOM 1266 C C . ILE A 1 158 ? -15.372 -16.554 19.838 1.00 96.00 158 ILE A C 1
ATOM 1268 O O . ILE A 1 158 ? -15.907 -16.310 20.919 1.00 96.00 158 ILE A 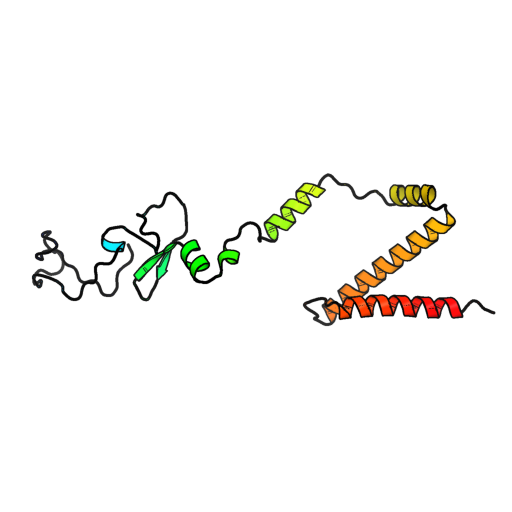O 1
ATOM 1272 N N . THR A 1 159 ? -15.740 -17.596 19.092 1.00 96.19 159 THR A N 1
ATOM 1273 C CA . THR A 1 159 ? -16.821 -18.509 19.492 1.00 96.19 159 THR A CA 1
ATOM 1274 C C . THR A 1 159 ? -16.474 -19.216 20.804 1.00 96.19 159 THR A C 1
ATOM 1276 O O . THR A 1 159 ? -17.250 -19.174 21.758 1.00 96.19 159 THR A O 1
ATOM 1279 N N . SER A 1 160 ? -15.262 -19.774 20.902 1.00 94.25 160 SER A N 1
ATOM 1280 C CA . SER A 1 160 ? -14.780 -20.438 22.119 1.00 94.25 160 SER A CA 1
ATOM 1281 C C . SER A 1 160 ? -14.678 -19.499 23.327 1.00 94.25 160 SER A C 1
ATOM 1283 O O . SER A 1 160 ? -14.996 -19.915 24.444 1.00 94.25 160 SER A O 1
ATOM 1285 N N . PHE A 1 161 ? -14.304 -18.232 23.120 1.00 95.94 161 PHE A N 1
ATOM 1286 C CA . PHE A 1 161 ? -14.314 -17.205 24.161 1.00 95.94 161 PHE A CA 1
ATOM 1287 C C . PHE A 1 161 ? -15.717 -17.014 24.754 1.00 95.94 161 PHE A C 1
ATOM 1289 O O . PHE A 1 161 ? -15.899 -17.116 25.971 1.00 95.94 161 PHE A O 1
ATOM 1296 N N . PHE A 1 162 ? -16.735 -16.811 23.913 1.00 95.56 162 PHE A N 1
ATOM 1297 C CA . PHE A 1 162 ? -18.107 -16.646 24.397 1.00 95.56 162 PHE A CA 1
ATOM 1298 C C . PHE A 1 162 ? -18.672 -17.927 25.020 1.00 95.56 162 PHE A C 1
ATOM 1300 O O . PHE A 1 162 ? -19.419 -17.852 25.996 1.00 95.56 162 PHE A O 1
ATOM 1307 N N . ASP A 1 163 ? -18.287 -19.103 24.526 1.00 94.50 163 ASP A N 1
ATOM 1308 C CA . ASP A 1 163 ? -18.681 -20.376 25.132 1.00 94.50 163 ASP A CA 1
ATOM 1309 C C . ASP A 1 163 ? -18.012 -20.617 26.495 1.00 94.50 163 ASP A C 1
ATOM 1311 O O . ASP A 1 163 ? -18.607 -21.249 27.371 1.00 94.50 163 ASP A O 1
ATOM 1315 N N . LYS A 1 164 ? -16.794 -20.101 26.722 1.00 92.00 164 LYS A N 1
ATOM 1316 C CA . LYS A 1 164 ? -16.144 -20.081 28.048 1.00 92.00 164 LYS A CA 1
ATOM 1317 C C . LYS A 1 164 ? -16.944 -19.206 29.022 1.00 92.00 164 LYS A C 1
ATOM 1319 O O . LYS A 1 164 ? -17.253 -19.660 30.118 1.00 92.00 164 LYS A O 1
ATOM 1324 N N . ILE A 1 165 ? -17.367 -18.014 28.592 1.00 90.81 165 ILE A N 1
ATOM 1325 C CA . ILE A 1 165 ? -18.176 -17.091 29.413 1.00 90.81 165 ILE A CA 1
ATOM 1326 C C . ILE A 1 165 ? -19.563 -17.666 29.738 1.00 90.81 165 ILE A C 1
ATOM 1328 O O . ILE A 1 165 ? -20.052 -17.523 30.855 1.00 90.81 165 ILE A O 1
ATOM 1332 N N . LYS A 1 166 ? -20.230 -18.320 28.779 1.00 90.00 166 LYS A N 1
ATOM 1333 C CA . LYS A 1 166 ? -21.543 -18.941 29.032 1.00 90.00 166 LYS A CA 1
ATOM 1334 C C . LYS A 1 166 ? -21.454 -20.059 30.069 1.00 90.00 166 LYS A C 1
ATOM 1336 O O . LYS A 1 166 ? -22.350 -20.180 30.897 1.00 90.00 166 LYS A O 1
ATOM 1341 N N . ARG A 1 167 ? -20.386 -20.862 30.021 1.00 88.81 167 ARG A N 1
ATOM 1342 C CA . ARG A 1 167 ? -20.162 -21.959 30.971 1.00 88.81 167 ARG A CA 1
ATOM 1343 C C . ARG A 1 167 ? -19.895 -21.453 32.385 1.00 88.81 167 ARG A C 1
ATOM 1345 O O . ARG A 1 167 ? -20.544 -21.945 33.298 1.00 88.81 167 ARG A O 1
ATOM 1352 N N . SER A 1 168 ? -19.056 -20.427 32.552 1.00 79.38 168 SER A N 1
ATOM 1353 C CA . SER A 1 168 ? -18.774 -19.875 33.887 1.00 79.38 168 SER A CA 1
ATOM 1354 C C . SER A 1 168 ? -20.037 -19.351 34.582 1.00 79.38 168 SER A C 1
ATOM 1356 O O . SER A 1 168 ? -20.214 -19.548 35.777 1.00 79.38 168 SER A O 1
ATOM 1358 N N . ARG A 1 169 ? -20.972 -18.758 33.826 1.00 75.12 169 ARG A N 1
ATOM 1359 C CA . ARG A 1 169 ? -22.252 -18.274 34.373 1.00 75.12 169 ARG A CA 1
ATOM 1360 C C . ARG A 1 169 ? -23.190 -19.384 34.852 1.00 75.12 169 ARG A C 1
ATOM 1362 O O . ARG A 1 169 ? -23.966 -19.147 35.769 1.00 75.12 169 ARG A O 1
ATOM 1369 N N . LEU A 1 170 ? -23.163 -20.558 34.220 1.00 71.69 170 LEU A N 1
ATOM 1370 C CA . LEU A 1 170 ? -24.011 -21.692 34.611 1.00 71.69 170 LEU A CA 1
ATOM 1371 C C . LEU A 1 170 ? -23.535 -22.328 35.922 1.00 71.69 170 LEU A C 1
ATOM 1373 O O . LEU A 1 170 ? -24.356 -22.774 36.722 1.00 71.69 170 LEU A O 1
ATOM 1377 N N . GLU A 1 171 ? -22.224 -22.339 36.147 1.00 64.00 171 GLU A N 1
ATOM 1378 C CA . GLU A 1 171 ? -21.608 -22.888 37.356 1.00 64.00 171 GLU A CA 1
ATOM 1379 C C . GLU A 1 171 ? -21.922 -22.017 38.588 1.00 64.00 171 GLU A C 1
ATOM 1381 O O . GLU A 1 171 ? -22.342 -22.559 39.611 1.00 64.00 171 GLU A O 1
ATOM 1386 N N . ASP A 1 172 ? -21.875 -20.684 38.462 1.00 61.97 172 ASP A N 1
ATOM 1387 C CA . ASP A 1 172 ? -22.207 -19.747 39.553 1.00 61.97 172 ASP A CA 1
ATOM 1388 C C . ASP A 1 172 ? -23.679 -19.824 40.008 1.00 61.97 172 ASP A C 1
ATOM 1390 O O . ASP A 1 172 ? -23.971 -19.685 41.191 1.00 61.97 172 ASP A O 1
ATOM 1394 N N . THR A 1 173 ? -24.628 -20.098 39.104 1.00 56.97 173 THR A N 1
ATOM 1395 C CA . THR A 1 173 ? -26.064 -20.187 39.456 1.00 56.97 173 THR A CA 1
ATOM 1396 C C . THR A 1 173 ? -26.469 -21.479 40.171 1.00 56.97 173 THR A C 1
ATOM 1398 O O . THR A 1 173 ? -27.593 -21.585 40.649 1.00 56.97 173 THR A O 1
ATOM 1401 N N . SER A 1 174 ? -25.579 -22.472 40.233 1.00 52.50 174 SER A N 1
ATOM 1402 C CA . SER A 1 174 ? -25.858 -23.782 40.841 1.00 52.50 174 SER A CA 1
ATOM 1403 C C . SER A 1 174 ? -25.480 -23.881 42.328 1.00 52.50 174 SER A C 1
ATOM 1405 O O . SER A 1 174 ? -25.703 -24.922 42.943 1.00 52.50 174 SER A O 1
ATOM 1407 N N . GLY A 1 175 ? -24.912 -22.814 42.905 1.00 48.53 175 GLY A N 1
ATOM 1408 C CA . GLY A 1 175 ? -24.399 -22.781 44.280 1.00 48.53 175 GLY A CA 1
ATOM 1409 C C . GLY A 1 175 ? -25.301 -22.126 45.335 1.00 48.53 175 GLY A C 1
ATOM 1410 O O . GLY A 1 175 ? -24.959 -22.207 46.511 1.00 48.53 175 GLY A O 1
ATOM 1411 N N . ASP A 1 176 ? -26.428 -21.516 44.950 1.00 45.44 176 ASP A N 1
ATOM 1412 C CA . ASP A 1 176 ? -27.273 -20.703 45.850 1.00 45.44 176 ASP A CA 1
ATOM 1413 C C . ASP A 1 176 ? -28.556 -21.410 46.358 1.00 45.44 176 ASP A C 1
ATOM 1415 O O . ASP A 1 176 ? -29.376 -20.786 47.028 1.00 45.44 176 ASP A O 1
ATOM 1419 N N . ASP A 1 177 ? -28.726 -22.716 46.110 1.00 44.34 177 ASP A N 1
ATOM 1420 C CA . ASP A 1 177 ? -29.808 -23.532 46.697 1.00 44.34 177 ASP A CA 1
ATOM 1421 C C . ASP A 1 177 ? -29.306 -24.368 47.901 1.00 44.34 177 ASP A C 1
ATOM 1423 O O . ASP A 1 177 ? -29.213 -25.596 47.809 1.00 44.34 177 ASP A O 1
ATOM 1427 N N . VAL A 1 178 ? -28.985 -23.723 49.039 1.00 35.97 178 VAL A N 1
ATOM 1428 C CA . VAL A 1 178 ? -28.947 -24.339 50.395 1.00 35.97 178 VAL A CA 1
ATOM 1429 C C . VAL A 1 178 ? -29.393 -23.347 51.467 1.00 35.97 178 VAL A C 1
ATOM 1431 O O . VAL A 1 178 ? -28.784 -22.259 51.562 1.00 35.97 178 VAL A O 1
#

Organism: Oesophagostomum dentatum (NCBI:txid61180)

Sequence (178 aa):
LAKKRACRCDCGNSKFKTKCTLYEDKEAVNTENAYNDNFIGLFCVCKKPYPCELDETMHQCMACEDWFHLSALYERAGCEFFIDTDDDIELFTKENIEKTEGEKEPDDETIVNELVQTAGRDAAIHVLKGFNELKRNLHEFMREKQEEGVGVITAEHITSFFDKIKRSRLEDTSGDDV